Protein AF-A0A098MDM7-F1 (afdb_monomer)

Nearest PDB structures (foldseek):
  7qhm-assembly1_V  TM=2.958E-01  e=5.712E+00  Corynebacterium glutamicum ATCC 13032

Solvent-accessible surface area (backbone atoms only — not comparable to full-atom values): 5523 Å² total; per-residue (Å²): 137,83,85,78,82,80,75,87,49,70,67,61,51,50,53,51,51,53,52,52,49,54,52,50,53,51,51,53,54,49,61,75,58,59,69,76,74,73,80,76,83,70,78,76,90,72,83,63,94,68,47,72,66,52,54,52,50,50,48,36,68,75,73,40,82,80,66,50,77,70,57,54,61,69,35,67,73,51,48,57,60,62,75,74,112

Secondary structure (DSSP, 8-state):
---------HHHHHHHHHHHHHHHHHHHHHHHT---PPPP-SPPP---SS-HHHHHHHHHHHH-----HHHHHTSHHHHHHHTT-

Structure (mmCIF, N/CA/C/O backbone):
data_AF-A0A098MDM7-F1
#
_entry.id   AF-A0A098MDM7-F1
#
loop_
_atom_site.group_PDB
_atom_site.id
_atom_site.type_symbol
_atom_site.label_atom_id
_atom_site.label_alt_id
_atom_site.label_comp_id
_atom_site.label_asym_id
_atom_site.label_entity_id
_atom_site.label_seq_id
_atom_site.pdbx_PDB_ins_code
_atom_site.Cartn_x
_atom_site.Cartn_y
_atom_site.Cartn_z
_atom_site.occupancy
_atom_site.B_iso_or_equiv
_atom_site.auth_seq_id
_atom_site.auth_comp_id
_atom_site.auth_asym_id
_atom_site.auth_atom_id
_atom_site.pdbx_PDB_model_num
ATOM 1 N N . MET A 1 1 ? -0.141 6.383 -28.949 1.00 44.47 1 MET A N 1
ATOM 2 C CA . MET A 1 1 ? 1.150 6.624 -29.634 1.00 44.47 1 MET A CA 1
ATOM 3 C C . MET A 1 1 ? 2.151 5.569 -29.194 1.00 44.47 1 MET A C 1
ATOM 5 O O . MET A 1 1 ? 2.527 5.554 -28.032 1.00 44.47 1 MET A O 1
ATOM 9 N N . THR A 1 2 ? 2.553 4.670 -30.087 1.00 50.94 2 THR A N 1
ATOM 10 C CA . THR A 1 2 ? 3.633 3.701 -29.850 1.00 50.94 2 THR A CA 1
ATOM 11 C C . THR A 1 2 ? 4.948 4.316 -30.321 1.00 50.94 2 THR A C 1
ATOM 13 O O . THR A 1 2 ? 5.156 4.505 -31.518 1.00 50.94 2 THR A O 1
ATOM 16 N N . ILE A 1 3 ? 5.827 4.671 -29.383 1.00 63.84 3 ILE A N 1
ATOM 17 C CA . ILE A 1 3 ? 7.155 5.210 -29.698 1.00 63.84 3 ILE A CA 1
ATOM 18 C C . ILE A 1 3 ? 8.002 4.065 -30.266 1.00 63.84 3 ILE A C 1
ATOM 20 O O . ILE A 1 3 ? 8.349 3.125 -29.553 1.00 63.84 3 ILE A O 1
ATOM 24 N N . LYS A 1 4 ? 8.317 4.122 -31.564 1.00 59.28 4 LYS A N 1
ATOM 25 C CA . LYS A 1 4 ? 9.249 3.188 -32.207 1.00 59.28 4 LYS A CA 1
ATOM 26 C C . LYS A 1 4 ? 10.671 3.709 -32.013 1.00 59.28 4 LYS A C 1
ATOM 28 O O . LYS A 1 4 ? 11.087 4.642 -32.695 1.00 59.28 4 LYS A O 1
ATOM 33 N N . PHE A 1 5 ? 11.419 3.112 -31.088 1.00 62.44 5 PHE A N 1
ATOM 34 C CA . PHE A 1 5 ? 12.846 3.396 -30.945 1.00 62.44 5 PHE A CA 1
ATOM 35 C C . PHE A 1 5 ? 13.592 2.899 -32.186 1.00 62.44 5 PHE A C 1
ATOM 37 O O . PHE A 1 5 ? 13.610 1.705 -32.485 1.00 62.44 5 PHE A O 1
ATOM 44 N N . ARG A 1 6 ? 14.201 3.823 -32.935 1.00 65.50 6 ARG A N 1
ATOM 45 C CA . ARG A 1 6 ? 15.044 3.490 -34.085 1.00 65.50 6 ARG A CA 1
ATOM 46 C C . ARG A 1 6 ? 16.438 3.147 -33.571 1.00 65.50 6 ARG A C 1
ATOM 48 O O . ARG A 1 6 ? 17.226 4.040 -33.282 1.00 65.50 6 ARG A O 1
ATOM 55 N N . ILE A 1 7 ? 16.733 1.857 -33.438 1.00 63.19 7 ILE A N 1
ATOM 56 C CA . ILE A 1 7 ? 18.055 1.416 -32.994 1.00 63.19 7 ILE A CA 1
ATOM 57 C C . ILE A 1 7 ? 18.995 1.428 -34.200 1.00 63.19 7 ILE A C 1
ATOM 59 O O . ILE A 1 7 ? 18.926 0.568 -35.073 1.00 63.19 7 ILE A O 1
ATOM 63 N N . THR A 1 8 ? 19.838 2.452 -34.280 1.00 71.31 8 THR A N 1
ATOM 64 C CA . THR A 1 8 ? 20.776 2.662 -35.393 1.00 71.31 8 THR A CA 1
ATOM 65 C C . THR A 1 8 ? 22.006 1.759 -35.307 1.00 71.31 8 THR A C 1
ATOM 67 O O . THR A 1 8 ? 22.601 1.441 -36.333 1.00 71.31 8 THR A O 1
ATOM 70 N N . ASN A 1 9 ? 22.361 1.292 -34.107 1.00 81.44 9 ASN A N 1
ATOM 71 C CA . ASN A 1 9 ? 23.518 0.437 -33.868 1.00 81.44 9 ASN A CA 1
ATOM 72 C C . ASN A 1 9 ? 23.077 -0.952 -33.375 1.00 81.44 9 ASN A C 1
ATOM 74 O O . ASN A 1 9 ? 22.595 -1.127 -32.256 1.00 81.44 9 ASN A O 1
ATOM 78 N N . LYS A 1 10 ? 23.245 -1.960 -34.238 1.00 79.50 10 LYS A N 1
ATOM 79 C CA . LYS A 1 10 ? 22.816 -3.344 -33.978 1.00 79.50 10 LYS A CA 1
ATOM 80 C C . LYS A 1 10 ? 23.502 -3.951 -32.748 1.00 79.50 10 LYS A C 1
ATOM 82 O O . LYS A 1 10 ? 22.888 -4.747 -32.045 1.00 79.50 10 LYS A O 1
ATOM 87 N N . HIS A 1 11 ? 24.739 -3.547 -32.463 1.00 80.19 11 HIS A N 1
ATOM 88 C CA . HIS A 1 11 ? 25.500 -4.050 -31.322 1.00 80.19 11 HIS A CA 1
ATOM 89 C C . HIS A 1 11 ? 24.914 -3.564 -29.989 1.00 80.19 11 HIS A C 1
ATOM 91 O O . HIS A 1 11 ? 24.671 -4.361 -29.087 1.00 80.19 11 HIS A O 1
ATOM 97 N N . SER A 1 12 ? 24.591 -2.271 -29.878 1.00 80.75 12 SER A N 1
ATOM 98 C CA . SER A 1 12 ? 23.944 -1.739 -28.672 1.00 80.75 12 SER A CA 1
ATOM 99 C C . SER A 1 12 ? 22.526 -2.289 -28.491 1.00 80.75 12 SER A C 1
ATOM 101 O O . SER A 1 12 ? 22.101 -2.516 -27.361 1.00 80.75 12 SER A O 1
ATOM 103 N N . ALA A 1 13 ? 21.817 -2.558 -29.596 1.00 81.06 13 ALA A N 1
ATOM 104 C CA . ALA A 1 13 ? 20.522 -3.242 -29.578 1.00 81.06 13 ALA A CA 1
ATOM 105 C C . ALA A 1 13 ? 20.619 -4.617 -28.906 1.00 81.06 13 ALA A C 1
ATOM 107 O O . ALA A 1 13 ? 19.809 -4.954 -28.044 1.00 81.06 13 ALA A O 1
ATOM 108 N N . LEU A 1 14 ? 21.632 -5.393 -29.300 1.00 85.81 14 LEU A N 1
ATOM 109 C CA . LEU A 1 14 ? 21.863 -6.738 -28.793 1.00 85.81 14 LEU A CA 1
ATOM 110 C C . LEU A 1 14 ? 22.220 -6.719 -27.304 1.00 85.81 14 LEU A C 1
ATOM 112 O O . LEU A 1 14 ? 21.641 -7.476 -26.532 1.00 85.81 14 LEU A O 1
ATOM 116 N N . ILE A 1 15 ? 23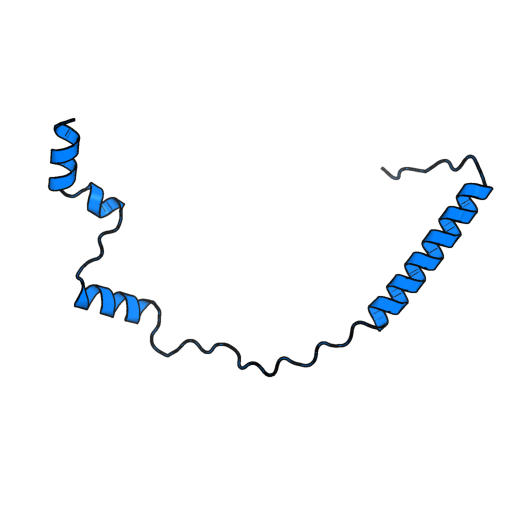.111 -5.816 -26.884 1.00 87.12 15 ILE A N 1
ATOM 117 C CA . ILE A 1 15 ? 23.486 -5.664 -25.470 1.00 87.12 15 ILE A CA 1
ATOM 118 C C . ILE A 1 15 ? 22.261 -5.326 -24.615 1.00 87.12 15 ILE A C 1
ATOM 120 O O . ILE A 1 15 ? 22.029 -5.972 -23.593 1.00 87.12 15 ILE A O 1
ATOM 124 N N . ALA A 1 16 ? 21.449 -4.359 -25.047 1.00 85.50 16 ALA A N 1
ATOM 125 C CA . ALA A 1 16 ? 20.241 -3.971 -24.325 1.00 85.50 16 ALA A CA 1
ATOM 126 C C . ALA A 1 16 ? 19.231 -5.127 -24.233 1.00 85.50 16 ALA A C 1
ATOM 128 O O . ALA A 1 16 ? 18.635 -5.344 -23.178 1.00 85.50 16 ALA A O 1
ATOM 129 N N . ALA A 1 17 ? 19.071 -5.906 -25.307 1.00 85.00 17 ALA A N 1
ATOM 130 C CA . ALA A 1 17 ? 18.194 -7.074 -25.315 1.00 85.00 17 ALA A CA 1
ATOM 131 C C . ALA A 1 17 ? 18.668 -8.164 -24.337 1.00 85.00 17 ALA A C 1
ATOM 133 O O . ALA A 1 17 ? 17.855 -8.708 -23.589 1.00 85.00 17 ALA A O 1
ATOM 134 N N . LEU A 1 18 ? 19.975 -8.443 -24.288 1.00 92.69 18 LEU A N 1
ATOM 135 C CA . LEU A 1 18 ? 20.559 -9.411 -23.353 1.00 92.69 18 LEU A CA 1
ATOM 136 C C . LEU A 1 18 ? 20.392 -8.965 -21.894 1.00 92.69 18 LEU A C 1
ATOM 138 O O . LEU A 1 18 ? 19.999 -9.764 -21.044 1.00 92.69 18 LEU A O 1
ATOM 142 N N . GLN A 1 19 ? 20.620 -7.681 -21.607 1.00 92.94 19 GLN A N 1
ATOM 143 C CA . GLN A 1 19 ? 20.415 -7.111 -20.273 1.00 92.94 19 GLN A CA 1
ATOM 144 C C . GLN A 1 19 ? 18.943 -7.170 -19.845 1.00 92.94 19 GLN A C 1
ATOM 146 O O . GLN A 1 19 ? 18.645 -7.547 -18.711 1.00 92.94 19 GLN A O 1
ATOM 151 N N . ALA A 1 20 ? 18.016 -6.851 -20.752 1.00 91.44 20 ALA A N 1
ATOM 152 C CA . ALA A 1 20 ? 16.582 -6.932 -20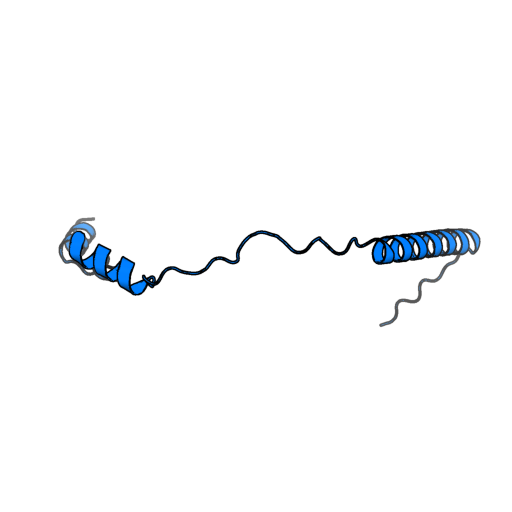.487 1.00 91.44 20 ALA A CA 1
ATOM 153 C C . ALA A 1 20 ? 16.118 -8.380 -20.240 1.00 91.44 20 ALA A C 1
ATOM 155 O O . ALA A 1 20 ? 15.306 -8.617 -19.343 1.00 91.44 20 ALA A O 1
ATOM 156 N N . GLY A 1 21 ? 16.658 -9.347 -20.992 1.00 92.88 21 GLY A N 1
ATOM 157 C CA . GLY A 1 21 ? 16.417 -10.776 -20.776 1.00 92.88 21 GLY A CA 1
ATOM 158 C C . GLY A 1 21 ? 16.877 -11.228 -19.390 1.00 92.88 21 GLY A C 1
ATOM 159 O O . GLY A 1 21 ? 16.071 -11.723 -18.604 1.00 92.88 21 GLY A O 1
ATOM 160 N N . ALA A 1 22 ? 18.134 -10.943 -19.039 1.00 92.31 22 ALA A N 1
ATOM 161 C CA . ALA A 1 22 ? 18.691 -11.282 -17.730 1.00 92.31 22 ALA A CA 1
ATOM 162 C C . ALA A 1 22 ? 17.911 -10.635 -16.567 1.00 92.31 22 ALA A C 1
ATOM 164 O O . ALA A 1 22 ? 17.642 -11.284 -15.554 1.00 92.31 22 ALA A O 1
ATOM 165 N N . ALA A 1 23 ? 17.494 -9.372 -16.716 1.00 91.12 23 ALA A N 1
ATOM 166 C CA . ALA A 1 23 ? 16.686 -8.674 -15.716 1.00 91.12 23 ALA A CA 1
ATOM 167 C C . ALA A 1 23 ? 15.306 -9.325 -15.521 1.00 91.12 23 ALA A C 1
ATOM 169 O O . ALA A 1 23 ? 14.847 -9.482 -14.385 1.00 91.12 23 ALA A O 1
ATOM 170 N N . ARG A 1 24 ? 14.653 -9.743 -16.614 1.00 92.62 24 ARG A N 1
ATOM 171 C CA . ARG A 1 24 ? 13.373 -10.459 -16.569 1.00 92.62 24 ARG A CA 1
ATOM 172 C C . ARG A 1 24 ? 13.514 -11.801 -15.859 1.00 92.62 24 ARG A C 1
ATOM 174 O O . ARG A 1 24 ? 12.712 -12.098 -14.974 1.00 92.62 24 ARG A O 1
ATOM 181 N N . ASP A 1 25 ? 14.524 -12.587 -16.211 1.00 91.31 25 ASP A N 1
ATOM 182 C CA . ASP A 1 25 ? 14.738 -13.913 -15.628 1.00 91.31 25 ASP A CA 1
ATOM 183 C C . ASP A 1 25 ? 15.027 -13.822 -14.129 1.00 91.31 25 ASP A C 1
ATOM 185 O O . ASP A 1 25 ? 14.463 -14.569 -13.326 1.00 91.31 25 ASP A O 1
ATOM 189 N N . PHE A 1 26 ? 15.821 -12.830 -13.722 1.00 86.88 26 PHE A N 1
ATOM 190 C CA . PHE A 1 26 ? 16.070 -12.543 -12.315 1.00 86.88 26 PHE A CA 1
ATOM 191 C C . PHE A 1 26 ? 14.799 -12.123 -11.561 1.00 86.88 26 PHE A C 1
ATOM 193 O O . PHE A 1 26 ? 14.565 -12.580 -10.439 1.00 86.88 26 PHE A O 1
ATOM 200 N N . ALA A 1 27 ? 13.945 -11.294 -12.169 1.00 85.88 27 ALA A N 1
ATOM 201 C CA . ALA A 1 27 ? 12.665 -10.900 -11.585 1.00 85.88 27 ALA A CA 1
ATOM 202 C C . ALA A 1 27 ? 11.710 -12.096 -11.423 1.00 85.88 27 ALA A C 1
ATOM 204 O O . ALA A 1 27 ? 11.080 -12.237 -10.375 1.00 85.88 27 ALA A O 1
ATOM 205 N N . VAL A 1 28 ? 11.648 -12.996 -12.411 1.00 87.69 28 VAL A N 1
ATOM 206 C CA . VAL A 1 28 ? 10.861 -14.241 -12.342 1.00 87.69 28 VAL A CA 1
ATOM 207 C C . VAL A 1 28 ? 11.413 -15.187 -11.273 1.00 87.69 28 VAL A C 1
ATOM 209 O O . VAL A 1 28 ? 10.654 -15.791 -10.515 1.00 87.69 28 VAL A O 1
ATOM 212 N N . ALA A 1 29 ? 12.735 -15.305 -11.161 1.00 84.56 29 ALA A N 1
ATOM 213 C CA . ALA A 1 29 ? 13.358 -16.090 -10.103 1.00 84.56 29 ALA A CA 1
ATOM 214 C C . ALA A 1 29 ? 13.043 -15.513 -8.711 1.00 84.56 29 ALA A C 1
ATOM 216 O O . ALA A 1 29 ? 12.759 -16.272 -7.785 1.00 84.56 29 ALA A O 1
ATOM 217 N N . LYS A 1 30 ? 13.037 -14.181 -8.556 1.00 80.50 30 LYS A N 1
ATOM 218 C CA . LYS A 1 30 ? 12.664 -13.511 -7.300 1.00 80.50 30 LYS A CA 1
ATOM 219 C C . LYS A 1 30 ? 11.180 -13.622 -6.968 1.00 80.50 30 LYS A C 1
ATOM 221 O O . LYS A 1 30 ? 10.862 -13.839 -5.805 1.00 80.50 30 LYS A O 1
ATOM 226 N N . SER A 1 31 ? 10.284 -13.518 -7.948 1.00 76.12 31 SER A N 1
ATOM 227 C CA . SER A 1 31 ? 8.843 -13.663 -7.704 1.00 76.12 31 SER A CA 1
ATOM 228 C C . SER A 1 31 ? 8.489 -15.078 -7.246 1.00 76.12 31 SER A C 1
ATOM 230 O O . SER A 1 31 ? 7.709 -15.255 -6.319 1.00 76.12 31 SER A O 1
ATOM 232 N N . ARG A 1 32 ? 9.152 -16.100 -7.800 1.00 67.56 32 ARG A N 1
ATOM 233 C CA . ARG A 1 32 ? 9.038 -17.489 -7.321 1.00 67.56 32 ARG A CA 1
ATOM 234 C C . ARG A 1 32 ? 9.642 -17.706 -5.929 1.00 67.56 32 ARG A C 1
ATOM 236 O O . ARG A 1 32 ? 9.281 -18.665 -5.259 1.00 67.56 32 ARG A O 1
ATOM 243 N N . ARG A 1 33 ? 10.548 -16.823 -5.497 1.00 63.72 33 ARG A N 1
ATOM 244 C CA . ARG A 1 33 ? 11.160 -16.801 -4.159 1.00 63.72 33 ARG A CA 1
ATOM 245 C C . ARG A 1 33 ? 10.456 -15.855 -3.186 1.00 63.72 33 ARG A C 1
ATOM 247 O O . ARG A 1 33 ? 11.004 -15.622 -2.111 1.00 63.72 33 ARG A O 1
ATOM 254 N N . GLN A 1 34 ? 9.280 -15.304 -3.509 1.00 61.00 34 GLN A N 1
ATOM 255 C CA . GLN A 1 34 ? 8.454 -14.671 -2.481 1.00 61.00 34 GLN A CA 1
ATOM 256 C C . GLN A 1 34 ? 8.068 -15.755 -1.474 1.00 61.00 34 GLN A C 1
ATOM 258 O O . GLN A 1 34 ? 7.122 -16.516 -1.671 1.00 61.00 34 GLN A O 1
ATOM 263 N N . PHE A 1 35 ? 8.871 -15.850 -0.413 1.00 64.44 35 PHE A N 1
ATOM 264 C CA . PHE A 1 35 ? 8.567 -16.603 0.784 1.00 64.44 35 PHE A CA 1
ATOM 265 C C . PHE A 1 35 ? 7.146 -16.217 1.164 1.00 64.44 35 PHE A C 1
ATOM 267 O O . PHE A 1 35 ? 6.867 -15.040 1.403 1.00 64.44 35 PHE A O 1
ATOM 274 N N . LYS A 1 36 ? 6.226 -17.186 1.152 1.00 71.62 36 LYS A N 1
ATOM 275 C CA . LYS A 1 36 ? 4.928 -16.981 1.785 1.00 71.62 36 LYS A CA 1
ATOM 276 C C . LYS A 1 36 ? 5.255 -16.513 3.196 1.00 71.62 36 LYS A C 1
ATOM 278 O O . LYS A 1 36 ? 5.868 -17.272 3.942 1.00 71.62 36 LYS A O 1
ATOM 283 N N . HIS A 1 37 ? 4.950 -15.256 3.511 1.00 71.25 37 HIS A N 1
ATOM 284 C CA . HIS A 1 37 ? 5.161 -14.761 4.860 1.00 71.25 37 HIS A CA 1
ATOM 285 C C . HIS A 1 37 ? 4.425 -15.712 5.795 1.00 71.25 37 HIS A C 1
ATOM 287 O O . HIS A 1 37 ? 3.249 -16.018 5.567 1.00 71.25 37 HIS A O 1
ATOM 293 N N . GLU A 1 38 ? 5.139 -16.229 6.792 1.00 76.75 38 GLU A N 1
ATOM 294 C CA . GLU A 1 38 ? 4.520 -17.058 7.810 1.00 76.75 38 GLU A CA 1
ATOM 295 C C . GLU A 1 38 ? 3.316 -16.308 8.374 1.00 76.75 38 GLU A C 1
ATOM 297 O O . GLU A 1 38 ? 3.341 -15.084 8.560 1.00 76.75 38 GLU A O 1
ATOM 302 N N . LYS A 1 39 ? 2.217 -17.036 8.572 1.00 76.62 39 LYS A N 1
ATOM 303 C CA . LYS A 1 39 ? 0.980 -16.441 9.061 1.00 76.62 39 LYS A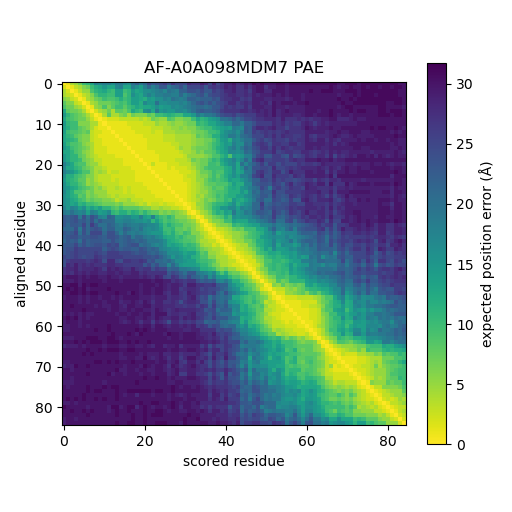 CA 1
ATOM 304 C C . LYS A 1 39 ? 1.288 -15.781 10.404 1.00 76.62 39 LYS A C 1
ATOM 306 O O . LYS A 1 39 ? 1.722 -16.457 11.331 1.00 76.62 39 LYS A O 1
ATOM 311 N N . SER A 1 40 ? 1.084 -14.466 10.486 1.00 80.25 40 SER A N 1
ATOM 312 C CA . SER A 1 40 ? 1.346 -13.702 11.706 1.00 80.25 40 SER A CA 1
ATOM 313 C C . SER A 1 40 ? 0.667 -14.374 12.900 1.00 80.25 40 SER A C 1
ATOM 315 O O . SER A 1 40 ? -0.548 -14.577 12.895 1.00 80.25 40 SER A O 1
ATOM 317 N N . THR A 1 41 ? 1.451 -14.700 13.925 1.00 84.00 41 THR A N 1
ATOM 318 C CA . THR A 1 41 ? 0.964 -15.249 15.201 1.00 84.00 41 THR A CA 1
ATOM 319 C C . THR A 1 41 ? 0.316 -14.183 16.084 1.00 84.00 41 THR A C 1
ATOM 321 O O . THR A 1 41 ? -0.270 -14.499 17.120 1.00 84.00 41 THR A O 1
ATOM 324 N N . LYS A 1 42 ? 0.401 -12.904 15.691 1.00 84.12 42 LYS A N 1
ATOM 325 C CA . LYS A 1 42 ? -0.206 -11.800 16.434 1.00 84.12 42 LYS A CA 1
ATOM 326 C C . LYS A 1 42 ? -1.726 -11.932 16.381 1.00 84.12 42 LYS A C 1
ATOM 328 O O . LYS A 1 42 ? -2.313 -11.972 15.300 1.00 84.12 42 LYS A O 1
ATOM 333 N N . LYS A 1 43 ? -2.363 -11.960 17.555 1.00 80.62 43 LYS A N 1
ATOM 334 C CA . L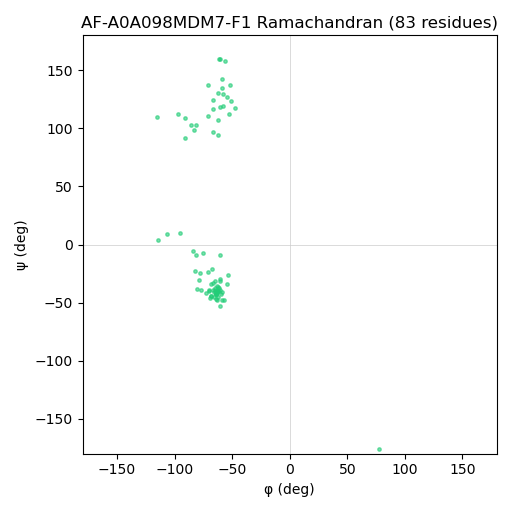YS A 1 43 ? -3.823 -11.883 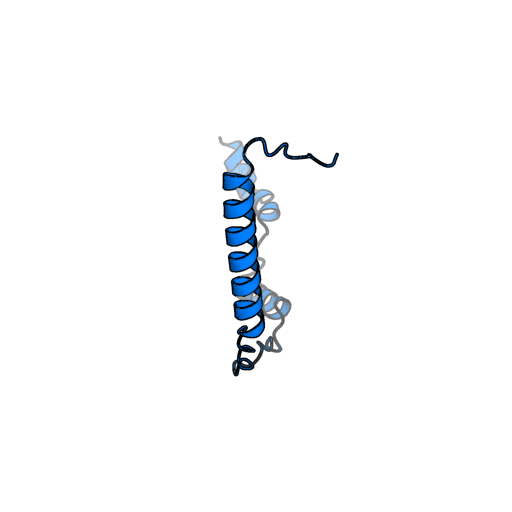17.667 1.00 80.62 43 LYS A CA 1
ATOM 335 C C . LYS A 1 43 ? -4.303 -10.580 17.024 1.00 80.62 43 LYS A C 1
ATOM 337 O O . LYS A 1 43 ? -3.712 -9.525 17.257 1.00 80.62 43 LYS A O 1
ATOM 342 N N . ALA A 1 44 ? -5.358 -10.661 16.216 1.00 78.44 44 ALA A N 1
ATOM 343 C CA . ALA A 1 44 ? -6.024 -9.472 15.699 1.00 78.44 44 ALA A CA 1
ATOM 344 C C . ALA A 1 44 ? -6.518 -8.616 16.874 1.00 78.44 44 ALA A C 1
ATOM 346 O O . ALA A 1 44 ? -6.953 -9.155 17.894 1.00 78.44 44 ALA A O 1
ATOM 347 N N . TYR A 1 45 ? -6.431 -7.294 16.735 1.00 77.31 45 TYR A N 1
ATOM 348 C CA . TYR A 1 45 ? -6.983 -6.382 17.728 1.00 77.31 45 TYR A CA 1
ATOM 349 C C . TYR A 1 45 ? -8.493 -6.613 17.832 1.00 77.31 45 TYR A C 1
ATOM 351 O O . TYR A 1 45 ? -9.220 -6.444 16.853 1.00 77.31 45 TYR A O 1
ATOM 359 N N . VAL A 1 46 ? -8.948 -7.013 19.017 1.00 72.75 46 VAL A N 1
ATOM 360 C CA . VAL A 1 46 ? -10.368 -7.082 19.353 1.00 72.75 46 VAL A CA 1
ATOM 361 C C . VAL A 1 46 ? -10.683 -5.792 20.103 1.00 72.75 46 VAL A C 1
ATOM 363 O O . VAL A 1 46 ? -10.143 -5.603 21.198 1.00 72.75 46 VAL A O 1
ATOM 366 N N . PRO A 1 47 ? -11.491 -4.877 19.540 1.00 68.12 47 PRO A N 1
ATOM 367 C CA . PRO A 1 47 ? -11.937 -3.717 20.294 1.00 68.12 47 PRO A CA 1
ATOM 368 C C . PRO A 1 47 ? -12.681 -4.204 21.541 1.00 68.12 47 PRO A C 1
ATOM 370 O O . PRO A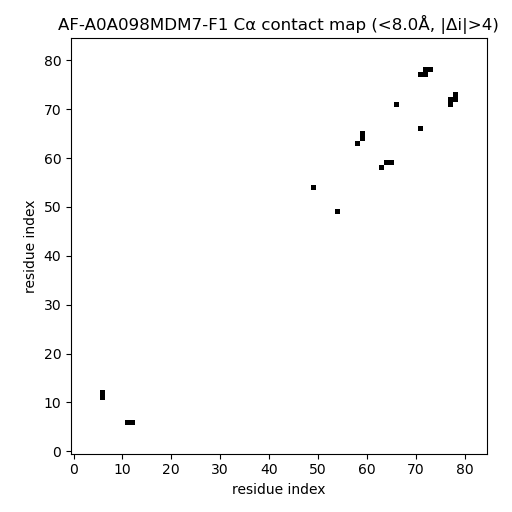 1 47 ? -13.547 -5.074 21.453 1.00 68.12 47 PRO A O 1
ATOM 373 N N . GLY A 1 48 ? -12.314 -3.681 22.713 1.00 66.69 48 GLY A N 1
ATOM 374 C CA . GLY A 1 48 ? -13.043 -3.969 23.946 1.00 66.69 48 GLY A CA 1
ATOM 375 C C . GLY A 1 48 ? -14.499 -3.494 23.858 1.00 66.69 48 GLY A C 1
ATOM 376 O O . GLY A 1 48 ? -14.824 -2.611 23.067 1.00 66.69 48 GLY A O 1
ATOM 377 N N . ASN A 1 49 ? -15.373 -4.039 24.709 1.00 60.06 49 ASN A N 1
ATOM 378 C CA . ASN A 1 49 ? -16.814 -3.727 24.738 1.00 60.06 49 ASN A CA 1
ATOM 379 C C . ASN A 1 49 ? -17.154 -2.248 25.015 1.00 60.06 49 ASN A C 1
ATOM 381 O O . ASN A 1 49 ? -18.314 -1.850 24.916 1.00 60.06 49 ASN A O 1
ATOM 385 N N . LEU A 1 50 ? -16.172 -1.425 25.377 1.00 58.28 50 LEU A N 1
ATOM 386 C CA . LEU A 1 50 ? -16.353 0.007 25.560 1.00 58.28 50 LEU A CA 1
ATOM 387 C C . LEU A 1 50 ? -16.050 0.700 24.234 1.00 58.28 50 LEU A C 1
ATOM 389 O O . LEU A 1 50 ? -14.907 1.038 23.931 1.00 58.28 50 LEU A O 1
ATOM 393 N N . GLY A 1 51 ? -17.095 0.893 23.431 1.00 57.81 51 GLY A N 1
ATOM 394 C CA . GLY A 1 51 ? -17.000 1.699 22.221 1.00 57.81 51 GLY A CA 1
ATOM 395 C C . GLY A 1 51 ? -16.487 3.115 22.530 1.00 57.81 51 GLY A C 1
ATOM 396 O O . GLY A 1 51 ? -16.636 3.598 23.658 1.00 57.81 51 GLY A O 1
ATOM 397 N N . PRO A 1 52 ? -15.926 3.827 21.537 1.00 61.03 52 PRO A N 1
ATOM 398 C CA . PRO A 1 52 ? -15.455 5.208 21.703 1.00 61.03 52 PRO A CA 1
ATOM 399 C C . PRO A 1 52 ? -16.536 6.139 22.279 1.00 61.03 52 PRO A C 1
ATOM 401 O O . PRO A 1 52 ? -16.224 7.101 22.975 1.00 61.03 52 PRO A O 1
ATOM 404 N N . SER A 1 53 ? -17.812 5.811 22.058 1.00 61.91 53 SER A N 1
ATOM 405 C CA . SER A 1 53 ? -18.970 6.465 22.666 1.00 61.91 53 SER A CA 1
ATOM 406 C C . SER A 1 53 ? -19.016 6.346 24.193 1.00 61.91 53 SER A C 1
ATOM 408 O O . SER A 1 53 ? -19.344 7.323 24.860 1.00 61.91 53 SER A O 1
ATOM 410 N N . VAL A 1 54 ? -18.668 5.192 24.770 1.00 61.97 54 VAL A N 1
ATOM 411 C CA . VAL A 1 54 ? -18.701 4.971 26.225 1.00 61.97 54 VAL A CA 1
ATOM 412 C C . VAL A 1 54 ? -17.563 5.716 26.915 1.00 61.97 54 VAL A C 1
ATOM 414 O O . VAL A 1 54 ? -17.796 6.380 27.922 1.00 61.97 54 VAL A O 1
ATOM 417 N N . VAL A 1 55 ? -16.362 5.701 26.326 1.00 61.56 55 VAL A N 1
ATOM 418 C CA . VAL A 1 55 ? -15.218 6.496 26.806 1.00 61.56 55 VAL A CA 1
ATOM 419 C C . VAL A 1 55 ? -15.532 7.993 26.719 1.00 61.56 55 VAL A C 1
ATOM 421 O O . VAL A 1 55 ? -15.343 8.717 27.691 1.00 61.56 55 VAL A O 1
ATOM 424 N N . ALA A 1 56 ? -16.103 8.458 25.603 1.00 61.03 56 ALA A N 1
ATOM 425 C CA . ALA A 1 56 ? -16.528 9.850 25.452 1.00 61.03 56 ALA A CA 1
ATOM 426 C C . ALA A 1 56 ? -17.623 10.252 26.459 1.00 61.03 56 ALA A C 1
ATOM 428 O O . ALA A 1 56 ? -17.613 11.373 26.965 1.00 61.03 56 ALA A O 1
ATOM 429 N N . THR A 1 57 ? -18.544 9.340 26.786 1.00 62.69 57 THR A N 1
ATOM 430 C CA . THR A 1 57 ? -19.600 9.568 27.787 1.00 62.69 57 THR A CA 1
ATOM 431 C C . THR A 1 57 ? -19.028 9.626 29.206 1.00 62.69 57 THR A C 1
ATOM 433 O O . THR A 1 57 ? -19.432 10.490 29.981 1.00 62.69 57 THR A O 1
ATOM 436 N N . ALA A 1 58 ? -18.059 8.763 29.537 1.00 65.69 58 ALA A N 1
ATOM 437 C CA . ALA A 1 58 ? -17.356 8.785 30.820 1.00 65.69 58 ALA A CA 1
ATOM 438 C C . ALA A 1 58 ? -16.553 10.083 31.002 1.00 65.69 58 ALA A C 1
ATOM 440 O O . ALA A 1 58 ? -16.730 10.774 32.001 1.00 65.69 58 ALA A O 1
ATOM 441 N N . ILE A 1 59 ? -15.785 10.493 29.986 1.00 61.66 59 ILE A N 1
ATOM 442 C CA . ILE A 1 59 ? -15.032 11.758 29.996 1.00 61.66 59 ILE A CA 1
ATOM 443 C C . ILE A 1 59 ? -15.979 12.957 30.151 1.00 61.66 59 ILE A C 1
ATOM 445 O O . ILE A 1 59 ? -15.711 13.863 30.936 1.00 61.66 59 ILE A O 1
ATOM 449 N N . LYS A 1 60 ? -17.120 12.955 29.450 1.00 65.38 60 LYS A N 1
ATOM 450 C CA . LYS A 1 60 ? -18.136 14.013 29.559 1.00 65.38 60 LYS A CA 1
ATOM 451 C C . LYS A 1 60 ? -18.776 14.079 30.951 1.00 65.38 60 LYS A C 1
ATOM 453 O O . LYS A 1 60 ? -19.179 15.154 31.386 1.00 65.38 60 LYS A O 1
ATOM 458 N N . LYS A 1 61 ? -18.895 12.938 31.636 1.00 67.62 61 LYS A N 1
ATOM 459 C CA . LYS A 1 61 ? -19.449 12.836 32.992 1.00 67.62 61 LYS A CA 1
ATOM 460 C C . LYS A 1 61 ? -18.451 13.297 34.059 1.00 67.62 61 LYS A C 1
ATOM 462 O O . LYS A 1 61 ? -18.866 13.949 35.008 1.00 67.62 61 LYS A O 1
ATOM 467 N N . GLU A 1 62 ? -17.167 12.979 33.899 1.00 64.81 62 GLU A N 1
ATOM 468 C CA . GLU A 1 62 ? -16.107 13.332 34.857 1.00 64.81 62 GLU A CA 1
ATOM 469 C C . GLU A 1 62 ? -15.607 14.774 34.705 1.00 64.81 62 GLU A C 1
ATOM 471 O O . GLU A 1 62 ? -15.357 15.447 35.700 1.00 64.81 62 GLU A O 1
ATOM 476 N N . PHE A 1 63 ? -15.495 15.270 33.469 1.00 64.06 63 PHE A N 1
ATOM 477 C CA . PHE A 1 63 ? -14.871 16.564 33.164 1.00 64.06 63 PHE A CA 1
ATOM 478 C C . PHE A 1 63 ? -15.854 17.604 32.594 1.00 64.06 63 PHE A C 1
ATOM 480 O O . PHE A 1 63 ? -15.450 18.711 32.235 1.00 64.06 63 PHE A O 1
ATOM 487 N N . GLY A 1 64 ? -17.147 17.270 32.511 1.00 65.38 64 GLY A N 1
ATOM 488 C CA . GLY A 1 64 ? -18.188 18.115 31.921 1.00 65.38 64 GLY A CA 1
ATOM 489 C C . GLY A 1 64 ? -18.199 18.110 30.385 1.00 65.38 64 GLY A C 1
ATOM 490 O O . GLY A 1 64 ? -17.464 17.381 29.716 1.00 65.38 64 GLY A O 1
ATOM 491 N N . THR A 1 65 ? -19.070 18.924 29.779 1.00 68.56 65 THR A N 1
ATOM 492 C CA . THR A 1 65 ? -19.114 19.111 28.319 1.00 68.56 65 THR A CA 1
ATOM 493 C C . THR A 1 65 ? -17.805 19.715 27.815 1.00 68.56 65 THR A C 1
ATOM 495 O O . THR A 1 65 ? -17.566 20.911 27.975 1.00 68.56 65 THR A O 1
ATOM 498 N N . ILE A 1 66 ? -16.981 18.910 27.140 1.00 66.12 66 ILE A N 1
ATOM 499 C CA . ILE A 1 66 ? -15.866 19.420 26.338 1.00 66.12 66 ILE A CA 1
ATOM 500 C C . ILE A 1 66 ? -16.471 20.194 25.166 1.00 66.12 66 ILE A C 1
ATOM 502 O O . ILE A 1 66 ? -16.873 19.608 24.162 1.00 66.12 66 ILE A O 1
ATOM 506 N N . LEU A 1 67 ? -16.558 21.515 25.316 1.00 62.72 67 LEU A N 1
ATOM 507 C CA . LEU A 1 67 ? -17.075 22.390 24.273 1.00 62.72 67 LEU A CA 1
ATOM 508 C C . LEU A 1 67 ? -16.183 22.291 23.032 1.00 62.72 67 LEU A C 1
ATOM 510 O O . LEU A 1 67 ? -14.947 22.423 23.103 1.00 62.72 67 LEU A O 1
ATOM 514 N N . SER A 1 68 ? -16.813 22.090 21.877 1.00 67.44 68 SER A N 1
ATOM 515 C CA . SER A 1 68 ? -16.115 22.144 20.596 1.00 67.44 68 SER A CA 1
ATOM 516 C C . SER A 1 68 ? -15.493 23.535 20.396 1.00 67.44 68 SER A C 1
ATOM 518 O O . SER A 1 68 ? -15.890 24.522 21.019 1.00 67.44 68 SER A O 1
ATOM 520 N N . ARG A 1 69 ? -14.489 23.662 19.517 1.00 66.44 69 ARG A N 1
ATOM 521 C CA . ARG A 1 69 ? -13.846 24.967 19.244 1.00 66.44 69 ARG A CA 1
ATOM 522 C C . ARG A 1 69 ? -14.869 26.041 18.841 1.00 66.44 69 ARG A C 1
ATOM 524 O O . ARG A 1 69 ? -14.686 27.209 19.174 1.00 66.44 69 ARG A O 1
ATOM 531 N N . LYS A 1 70 ? -15.931 25.639 18.132 1.00 69.56 70 LYS A N 1
ATOM 532 C CA . LYS A 1 70 ? -17.019 26.521 17.695 1.00 69.56 70 LYS A CA 1
ATOM 533 C C . LYS A 1 70 ? -17.852 27.006 18.884 1.00 69.56 70 LYS A C 1
ATOM 535 O O . LYS A 1 70 ? -18.110 28.198 18.983 1.00 69.56 70 LYS A O 1
ATOM 540 N N . GLU A 1 71 ? -18.190 26.109 19.805 1.00 67.69 71 GLU A N 1
ATOM 541 C CA . GLU A 1 71 ? -18.937 26.443 21.024 1.00 67.69 71 GLU A CA 1
ATOM 542 C C . GLU A 1 71 ? -18.129 27.336 21.972 1.00 67.69 71 GLU A C 1
ATOM 544 O O . GLU A 1 71 ? -18.669 28.297 22.508 1.00 67.69 71 GLU A O 1
ATOM 549 N N . ARG A 1 72 ? -16.814 27.104 22.115 1.00 66.38 72 ARG A N 1
ATOM 550 C CA . ARG A 1 72 ? -15.942 27.968 22.936 1.00 66.38 72 ARG A CA 1
ATOM 551 C C . ARG A 1 72 ? -15.884 29.410 22.437 1.00 66.38 72 ARG A C 1
ATOM 553 O O . ARG A 1 72 ? -15.845 30.326 23.248 1.00 66.38 72 ARG A O 1
ATOM 560 N N . LYS A 1 73 ? -15.894 29.614 21.115 1.00 65.88 73 LYS A N 1
ATOM 561 C CA . LYS A 1 73 ? -15.903 30.955 20.505 1.00 65.88 73 LYS A CA 1
ATOM 562 C C . LYS A 1 73 ? -17.229 31.697 20.682 1.00 65.88 73 LYS A C 1
ATOM 564 O O . LYS A 1 73 ? -17.236 32.917 20.602 1.00 65.88 73 LYS A O 1
ATOM 569 N N . ALA A 1 74 ? -18.326 30.973 20.895 1.00 66.56 74 ALA A N 1
ATOM 570 C CA . ALA A 1 74 ? -19.649 31.552 21.105 1.00 66.56 74 ALA A CA 1
ATOM 571 C C . ALA A 1 74 ? -19.900 31.966 22.566 1.00 66.56 74 ALA A C 1
ATOM 573 O O . ALA A 1 74 ? -20.933 32.561 22.860 1.00 66.56 74 ALA A O 1
ATOM 574 N N . LEU A 1 75 ? -18.978 31.660 23.488 1.00 70.44 75 LEU A N 1
ATOM 575 C CA . LEU A 1 75 ? -19.112 32.070 24.880 1.00 70.44 75 LEU A CA 1
ATOM 576 C C . LEU A 1 75 ? -18.907 33.588 25.026 1.00 70.44 75 LEU A C 1
ATOM 578 O O . LEU A 1 75 ? -17.944 34.131 24.476 1.00 70.44 75 LEU A O 1
ATOM 582 N N . PRO A 1 76 ? -19.739 34.265 25.836 1.00 60.75 76 PRO A N 1
ATOM 583 C CA . PRO A 1 76 ? -19.703 35.720 25.994 1.00 60.75 76 PRO A CA 1
ATOM 584 C C . PRO A 1 76 ? -18.357 36.230 26.529 1.00 60.75 76 PRO A C 1
ATOM 586 O O . PRO A 1 76 ? -17.917 37.310 26.150 1.00 60.75 76 PRO A O 1
ATOM 589 N N . ILE A 1 77 ? -17.653 35.418 27.325 1.00 65.81 77 ILE A N 1
ATOM 590 C CA . ILE A 1 77 ? -16.311 35.720 27.850 1.00 65.81 77 ILE A CA 1
ATOM 591 C C . ILE A 1 77 ? -15.292 35.908 26.712 1.00 65.81 77 ILE A C 1
ATOM 593 O O . ILE A 1 77 ? -14.442 36.792 26.775 1.00 65.81 77 ILE A O 1
ATOM 597 N N . PHE A 1 78 ? -15.386 35.102 25.649 1.00 54.94 78 PHE A N 1
ATOM 598 C CA . PHE A 1 78 ? -14.465 35.170 24.511 1.00 54.94 78 PHE A CA 1
ATOM 599 C C . PHE A 1 78 ? -14.810 36.325 23.560 1.00 54.94 78 PHE A C 1
ATOM 601 O O . PHE A 1 78 ? -13.917 36.909 22.951 1.00 54.94 78 PHE A O 1
ATO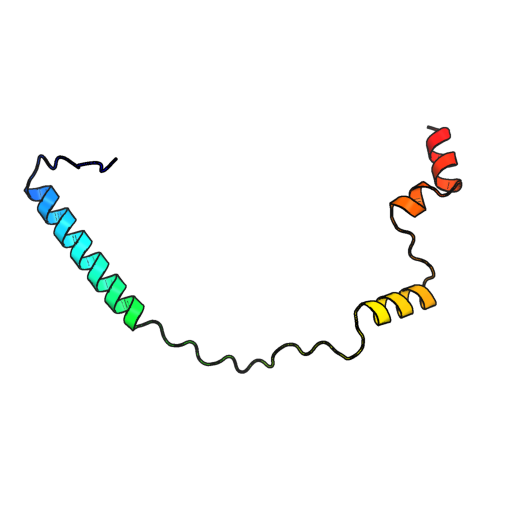M 608 N N . ILE A 1 79 ? -16.096 36.675 23.461 1.00 59.75 79 ILE A N 1
ATOM 609 C CA . ILE A 1 79 ? -16.579 37.826 22.686 1.00 59.75 79 ILE A CA 1
ATOM 610 C C . ILE A 1 79 ? -16.121 39.135 23.346 1.00 59.75 79 ILE A C 1
ATOM 612 O O . ILE A 1 79 ? -15.582 39.993 22.655 1.00 59.75 79 ILE A O 1
ATOM 616 N N . ALA A 1 80 ? -16.241 39.249 24.674 1.00 57.88 80 ALA A N 1
ATOM 617 C CA . ALA A 1 80 ? -15.803 40.425 25.432 1.00 57.88 80 ALA A CA 1
ATOM 618 C C . ALA A 1 80 ? -14.282 40.665 25.350 1.00 57.88 80 ALA A C 1
ATOM 620 O O . ALA A 1 80 ? -13.830 41.805 25.291 1.00 57.88 80 ALA A O 1
ATOM 621 N N . PHE A 1 81 ? -13.482 39.594 25.306 1.00 55.69 81 PHE A N 1
ATOM 622 C CA . PHE A 1 81 ? -12.030 39.691 25.122 1.00 55.69 81 PHE A CA 1
ATOM 623 C C . PHE A 1 81 ? -11.639 40.184 23.717 1.00 55.69 81 PHE A C 1
ATOM 625 O O . PHE A 1 81 ? -10.654 40.900 23.568 1.00 55.69 81 PHE A O 1
ATOM 632 N N . LEU A 1 82 ? -12.409 39.823 22.685 1.00 56.53 82 LEU A N 1
ATOM 633 C CA . LEU A 1 82 ? -12.159 40.236 21.299 1.00 56.53 82 LEU A CA 1
ATOM 634 C C . LEU A 1 82 ? -12.699 41.634 20.971 1.00 56.53 82 LEU A C 1
ATOM 636 O O . LEU A 1 82 ? -12.211 42.245 20.032 1.00 56.53 82 LEU A O 1
ATOM 640 N N . SER A 1 83 ? -13.683 42.143 21.719 1.00 56.44 83 SER A N 1
ATOM 641 C CA . SER A 1 83 ? -14.212 43.506 21.5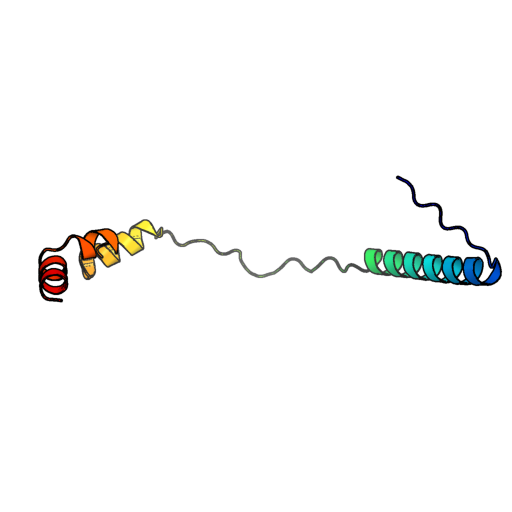47 1.00 56.44 83 SER A CA 1
ATOM 642 C C . SER A 1 83 ? -13.367 44.596 22.216 1.00 56.44 83 SER A C 1
ATOM 644 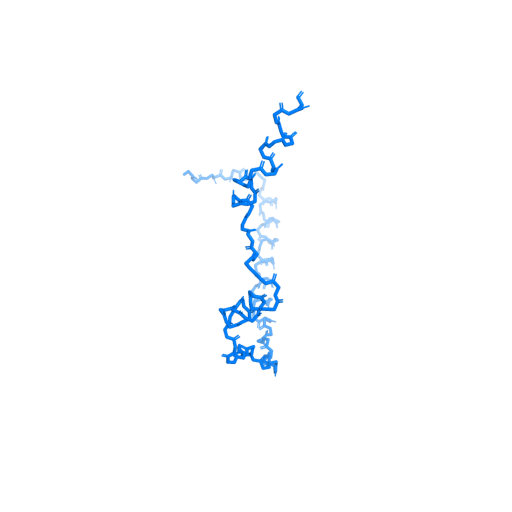O O . SER A 1 83 ? -13.655 45.774 22.040 1.00 56.44 83 SER A O 1
ATOM 646 N N . HIS A 1 84 ? -12.374 44.210 23.023 1.00 53.22 84 HIS A N 1
ATOM 647 C CA . HIS A 1 84 ? -11.444 45.115 23.708 1.00 53.22 84 HIS A CA 1
ATOM 648 C C . HIS A 1 84 ? -10.026 45.120 23.097 1.00 53.22 84 HIS A C 1
ATOM 650 O O . HIS A 1 84 ? -9.123 45.711 23.689 1.00 53.22 84 HIS A O 1
ATOM 656 N N . GLN A 1 85 ? -9.831 44.479 21.937 1.00 49.84 85 GLN A N 1
ATOM 657 C CA . GLN A 1 85 ? -8.670 44.691 21.057 1.00 49.84 85 GLN A CA 1
ATOM 658 C C . GLN A 1 85 ? -9.036 45.667 19.943 1.00 49.84 85 GLN A C 1
ATOM 660 O O . GLN A 1 85 ? -8.143 46.449 19.558 1.00 49.84 85 GLN A O 1
#

pLDDT: mean 70.84, std 11.85, range [44.47, 92.94]

Mean predicted aligned error: 19.0 Å

Foldseek 3Di:
DDDDDDDPDVVVVVVVVVVVVVVVVVVVVVVVVPDPPDDDPDDDDDDPPCDPVNVVVVCCVPVNDPDDPVRVCPDVVNVVVVVVD

Radius of gyration: 33.12 Å; Cα contacts (8 Å, |Δi|>4): 11; chains: 1; bounding box: 45×63×70 Å

Organism: NCBI:txid268407

Sequence (85 aa):
MTIKFRITNKHSALIAALQAGAARDFAVAKSRRQFKHEKSTKKAYVPGNLGPSVVATAIKKEFGTILSRKERKALPIFIAFLSHQ